Protein AF-A0A937QXF8-F1 (afdb_monomer_lite)

Sequence (60 aa):
MNPYAKHLKKQVTLRLGIDVIDYFKKLAEETGVPYQNLINLYLQDCAHSQKKLRLKWASK

Foldseek 3Di:
DPPPPPPPDDDDDDDDDPVLQVVLVVVCVVPVNHSVVVVVVVVVVCVVVVPDDPPPPPDD

Structure (mmCIF, N/CA/C/O backbone):
data_AF-A0A93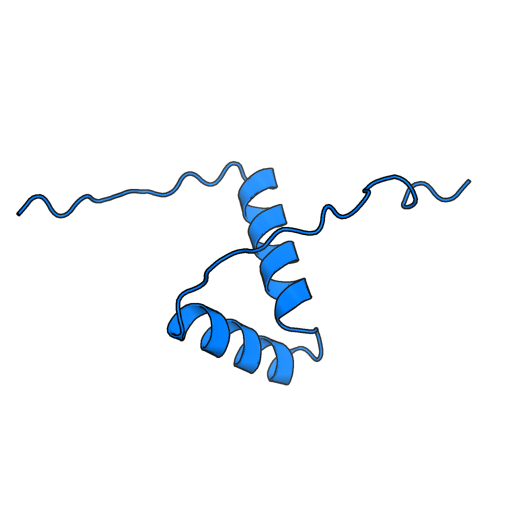7QXF8-F1
#
_entry.id   AF-A0A937QXF8-F1
#
loop_
_atom_site.group_PDB
_atom_site.id
_atom_site.type_symbol
_atom_site.label_atom_id
_atom_site.label_alt_id
_atom_site.label_comp_id
_atom_site.label_asym_id
_atom_site.label_entity_id
_atom_site.label_seq_id
_atom_site.pdbx_PDB_ins_code
_atom_site.Cartn_x
_atom_site.Cartn_y
_atom_site.Cartn_z
_atom_site.occupancy
_atom_site.B_iso_or_equiv
_atom_site.auth_seq_id
_atom_site.auth_comp_id
_atom_site.auth_asym_id
_atom_site.auth_atom_id
_atom_site.pdbx_PDB_model_num
ATOM 1 N N . MET A 1 1 ? 31.819 -0.893 -0.494 1.00 39.44 1 MET A N 1
ATOM 2 C CA . MET A 1 1 ? 30.817 -1.568 0.364 1.00 39.44 1 MET A CA 1
ATOM 3 C C . MET A 1 1 ? 29.463 -0.975 0.043 1.00 39.44 1 MET A C 1
ATOM 5 O O . MET A 1 1 ? 29.323 0.230 0.178 1.00 39.44 1 MET A O 1
ATOM 9 N N . ASN A 1 2 ? 28.516 -1.773 -0.451 1.00 46.00 2 ASN A N 1
ATOM 10 C CA . ASN A 1 2 ? 27.190 -1.278 -0.817 1.00 46.00 2 ASN A CA 1
ATOM 11 C C . ASN A 1 2 ? 26.377 -0.961 0.465 1.00 46.00 2 ASN A C 1
ATOM 13 O O . ASN A 1 2 ? 26.041 -1.899 1.194 1.00 46.00 2 ASN A O 1
ATOM 17 N N . PRO A 1 3 ? 26.060 0.315 0.764 1.00 55.47 3 PRO A N 1
ATOM 18 C CA . PRO A 1 3 ? 25.317 0.711 1.966 1.00 55.47 3 PRO A CA 1
ATOM 19 C C . PRO A 1 3 ? 23.860 0.213 1.985 1.00 55.47 3 PRO A C 1
ATOM 21 O O . PRO A 1 3 ? 23.213 0.264 3.026 1.00 55.47 3 PRO A O 1
ATOM 24 N N . TYR A 1 4 ? 23.358 -0.342 0.877 1.00 54.69 4 TYR A N 1
ATOM 25 C CA . TYR A 1 4 ? 22.007 -0.900 0.769 1.00 54.69 4 TYR A CA 1
ATOM 26 C C . TYR A 1 4 ? 21.904 -2.380 1.184 1.00 54.69 4 TYR A C 1
ATOM 28 O O . TYR A 1 4 ? 20.813 -2.944 1.210 1.00 54.69 4 TYR A O 1
ATOM 36 N N . ALA A 1 5 ? 23.019 -3.024 1.548 1.00 47.56 5 ALA A N 1
ATOM 37 C CA . ALA A 1 5 ? 23.076 -4.465 1.813 1.00 47.56 5 ALA A CA 1
ATOM 38 C C . ALA A 1 5 ? 22.551 -4.912 3.200 1.00 47.56 5 ALA A C 1
ATOM 40 O O . ALA A 1 5 ? 22.671 -6.089 3.531 1.00 47.56 5 ALA A O 1
ATOM 41 N N . LYS A 1 6 ? 22.000 -4.016 4.039 1.00 49.91 6 LYS A N 1
ATOM 42 C CA . LYS A 1 6 ? 21.672 -4.331 5.451 1.00 49.91 6 LYS A CA 1
ATOM 43 C C . LYS A 1 6 ? 20.225 -4.114 5.898 1.00 49.91 6 LYS A C 1
ATOM 45 O O . LYS A 1 6 ? 19.947 -4.238 7.087 1.00 49.91 6 LYS A O 1
ATOM 50 N N . HIS A 1 7 ? 19.278 -3.902 4.989 1.00 57.47 7 HIS A N 1
ATOM 51 C CA . HIS A 1 7 ? 17.866 -4.085 5.337 1.00 57.47 7 HIS A CA 1
ATOM 52 C C . HIS A 1 7 ? 17.446 -5.494 4.931 1.00 57.47 7 HIS A C 1
ATOM 54 O O . HIS A 1 7 ? 16.891 -5.709 3.856 1.00 57.47 7 HIS A O 1
ATOM 60 N N . LEU A 1 8 ? 17.773 -6.472 5.782 1.00 67.00 8 LEU A N 1
ATOM 61 C CA . LEU A 1 8 ? 17.242 -7.829 5.675 1.00 67.00 8 LEU A CA 1
ATOM 62 C C . LEU A 1 8 ? 15.713 -7.733 5.666 1.00 67.00 8 LEU A C 1
ATOM 64 O O . LEU A 1 8 ? 15.091 -7.481 6.699 1.00 67.00 8 LEU A O 1
ATOM 68 N N . LYS A 1 9 ? 15.106 -7.884 4.483 1.00 69.50 9 LYS A N 1
ATOM 69 C CA . LYS A 1 9 ? 13.653 -7.977 4.354 1.00 69.50 9 LYS A CA 1
ATOM 70 C C . LYS A 1 9 ? 13.218 -9.205 5.143 1.00 69.50 9 LYS A C 1
ATOM 72 O O . LYS A 1 9 ? 13.575 -10.328 4.796 1.00 69.50 9 LYS A O 1
ATOM 77 N N . LYS A 1 10 ? 12.463 -8.995 6.217 1.00 83.00 10 LYS A N 1
ATOM 78 C CA . LYS A 1 10 ? 11.838 -10.092 6.947 1.00 83.00 10 LYS A CA 1
ATOM 79 C C . LYS A 1 10 ? 10.573 -10.488 6.200 1.00 83.00 10 LYS A C 1
ATOM 81 O O . LYS A 1 10 ? 9.683 -9.661 6.019 1.00 83.00 10 LYS A O 1
ATOM 86 N N . GLN A 1 11 ? 10.493 -11.743 5.773 1.00 83.06 11 GLN A N 1
ATOM 87 C CA . GLN A 1 11 ? 9.256 -12.275 5.220 1.00 83.06 11 GLN A CA 1
ATOM 88 C C . GLN A 1 11 ? 8.205 -12.341 6.332 1.00 83.06 11 GLN A C 1
ATOM 90 O O . GLN A 1 11 ? 8.440 -12.920 7.393 1.00 83.06 11 GLN A O 1
ATOM 95 N N . VAL A 1 12 ? 7.055 -11.719 6.092 1.00 88.12 12 VAL A N 1
ATOM 96 C CA . VAL A 1 12 ? 5.905 -11.727 6.997 1.00 88.12 12 VAL A CA 1
ATOM 97 C C . VAL A 1 12 ? 4.642 -12.028 6.201 1.00 88.12 12 VAL A C 1
ATOM 99 O O . VAL A 1 12 ? 4.518 -11.615 5.048 1.00 88.12 12 VAL A O 1
ATOM 102 N N . THR A 1 13 ? 3.696 -12.731 6.818 1.00 90.94 13 THR A N 1
ATOM 103 C CA . THR A 1 13 ? 2.359 -12.923 6.251 1.00 90.94 13 THR A CA 1
ATOM 104 C C . THR A 1 13 ? 1.454 -11.811 6.764 1.00 90.94 13 THR A C 1
ATOM 106 O O . THR A 1 13 ? 1.142 -11.768 7.952 1.00 90.94 13 THR A O 1
ATOM 109 N N . LEU A 1 14 ? 1.029 -10.914 5.876 1.00 90.81 14 LEU A N 1
ATOM 110 C CA . LEU A 1 14 ? 0.099 -9.828 6.184 1.00 90.81 14 LEU A CA 1
ATOM 111 C C . LEU A 1 14 ? -1.238 -10.092 5.490 1.00 90.81 14 LEU A C 1
ATOM 113 O O . LEU A 1 14 ? -1.282 -10.297 4.279 1.00 90.81 14 LEU A O 1
ATOM 117 N N . ARG A 1 15 ? -2.331 -10.074 6.256 1.00 94.00 15 ARG A N 1
ATOM 118 C CA . ARG A 1 15 ? -3.686 -10.108 5.695 1.00 94.00 15 ARG A CA 1
ATOM 119 C C . ARG A 1 15 ? -4.095 -8.690 5.316 1.00 94.00 15 ARG A C 1
ATOM 121 O O . ARG A 1 15 ? -3.979 -7.784 6.136 1.00 94.00 15 ARG A O 1
ATOM 128 N N . LEU A 1 16 ? -4.572 -8.518 4.091 1.00 94.75 16 LEU A N 1
ATOM 129 C CA . LEU A 1 16 ? -5.027 -7.241 3.549 1.00 94.75 16 LEU A CA 1
ATOM 130 C C . LEU A 1 16 ? -6.480 -7.375 3.093 1.00 94.75 16 LEU A C 1
ATOM 132 O O . LEU A 1 16 ? -6.897 -8.459 2.681 1.00 94.75 16 LEU A O 1
ATOM 136 N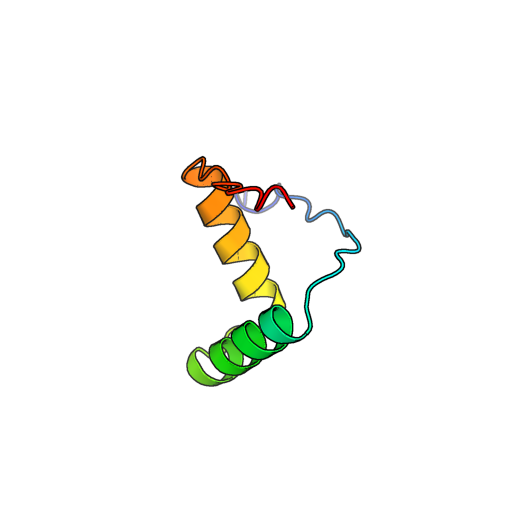 N . GLY A 1 17 ? -7.232 -6.277 3.171 1.00 96.50 17 GLY A N 1
ATOM 137 C CA . GLY A 1 17 ? -8.560 -6.192 2.567 1.00 96.50 17 GLY A CA 1
ATOM 138 C C . GLY A 1 17 ? -8.483 -6.335 1.047 1.00 96.50 17 GLY A C 1
ATOM 139 O O . GLY A 1 17 ? -7.475 -5.974 0.433 1.00 96.50 17 GLY A O 1
ATOM 140 N N . ILE A 1 18 ? -9.537 -6.885 0.442 1.00 96.62 18 ILE A N 1
ATOM 141 C CA . ILE A 1 18 ? -9.622 -7.077 -1.015 1.00 96.62 18 ILE A 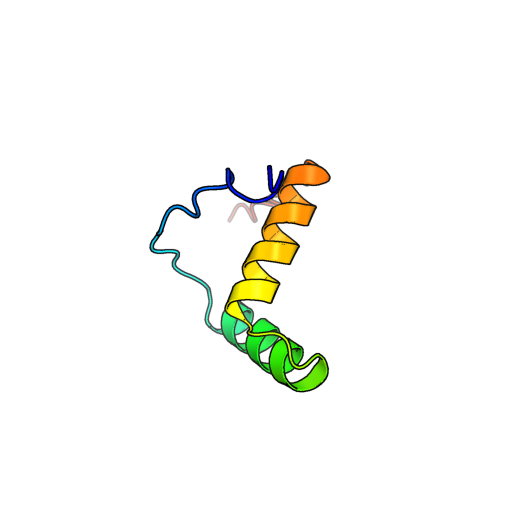CA 1
ATOM 142 C C . ILE A 1 18 ? -9.533 -5.722 -1.730 1.00 96.62 18 ILE A C 1
ATOM 144 O O . ILE A 1 18 ? -8.780 -5.574 -2.685 1.00 96.62 18 ILE A O 1
ATOM 148 N N . ASP A 1 19 ? -10.213 -4.715 -1.189 1.00 97.38 19 ASP A N 1
ATOM 149 C CA . ASP A 1 19 ? -10.196 -3.327 -1.647 1.00 97.38 19 ASP A CA 1
ATOM 150 C C . ASP A 1 19 ? -8.784 -2.722 -1.658 1.00 97.38 19 ASP A C 1
ATOM 152 O O . ASP A 1 19 ? -8.384 -2.076 -2.628 1.00 97.38 19 ASP A O 1
ATOM 156 N N . VAL A 1 20 ? -7.995 -2.987 -0.613 1.00 96.81 20 VAL A N 1
ATOM 157 C CA . VAL A 1 20 ? -6.598 -2.543 -0.526 1.00 96.81 20 VAL A CA 1
ATOM 158 C C . VAL A 1 20 ? -5.750 -3.227 -1.598 1.00 96.81 20 VAL A C 1
ATOM 160 O O . VAL A 1 20 ? -4.954 -2.570 -2.269 1.00 96.81 20 VAL A O 1
ATOM 163 N N . ILE A 1 21 ? -5.917 -4.541 -1.783 1.00 96.75 21 ILE A N 1
ATOM 164 C CA . ILE A 1 21 ? -5.187 -5.300 -2.808 1.00 96.75 21 ILE A CA 1
ATOM 165 C C . ILE A 1 21 ? -5.515 -4.762 -4.204 1.00 96.75 21 ILE A C 1
ATOM 167 O O . ILE A 1 21 ? -4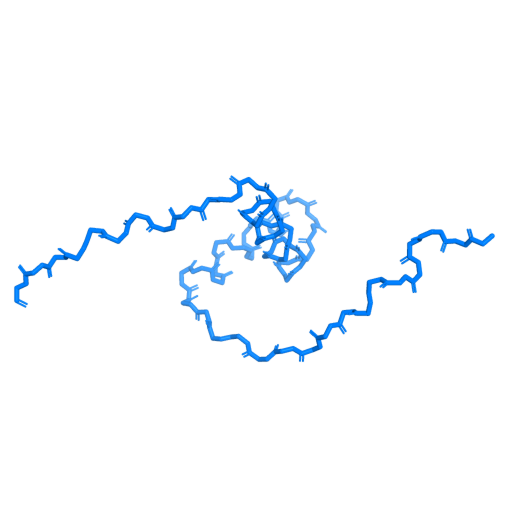.599 -4.525 -4.992 1.00 96.75 21 ILE A O 1
ATOM 171 N N . ASP A 1 22 ? -6.792 -4.543 -4.502 1.00 98.19 22 ASP A N 1
ATOM 172 C CA . ASP A 1 22 ? -7.244 -4.080 -5.812 1.00 98.19 22 ASP A CA 1
ATOM 173 C C . ASP A 1 22 ? -6.763 -2.660 -6.116 1.00 98.19 22 ASP A C 1
ATOM 175 O O . ASP A 1 22 ? -6.320 -2.391 -7.234 1.00 98.19 22 ASP A O 1
ATOM 179 N N . TYR A 1 23 ? -6.762 -1.769 -5.119 1.00 98.19 23 TYR A N 1
ATOM 180 C CA . TYR A 1 23 ? -6.179 -0.434 -5.249 1.00 98.19 23 TYR A CA 1
ATOM 181 C C . TYR A 1 23 ? -4.704 -0.504 -5.669 1.00 98.19 23 TYR A C 1
ATOM 183 O O . TYR A 1 23 ? -4.304 0.109 -6.659 1.00 98.19 23 TYR A O 1
ATOM 191 N N . PHE A 1 24 ? -3.890 -1.293 -4.959 1.00 98.00 24 PHE A N 1
ATOM 192 C CA . PHE A 1 24 ? -2.462 -1.385 -5.267 1.00 98.00 24 PHE A CA 1
ATOM 193 C C . PHE A 1 24 ? -2.168 -2.145 -6.564 1.00 98.00 24 PHE A C 1
ATOM 195 O O . PHE A 1 24 ? -1.140 -1.881 -7.184 1.00 98.00 24 PHE A O 1
ATOM 202 N N . LYS A 1 25 ? -3.042 -3.062 -7.002 1.00 98.00 25 LYS A N 1
ATOM 203 C CA . LYS A 1 25 ? -2.931 -3.697 -8.324 1.00 98.00 25 LYS A CA 1
ATOM 204 C C . LYS A 1 25 ? -3.151 -2.696 -9.456 1.00 98.00 25 LYS A C 1
ATOM 206 O O . LYS A 1 25 ? -2.326 -2.646 -10.358 1.00 98.00 25 LYS A O 1
ATOM 211 N N . LYS A 1 26 ? -4.187 -1.857 -9.373 1.00 98.25 26 LYS A N 1
ATOM 212 C CA . LYS A 1 26 ? -4.416 -0.787 -10.362 1.00 98.25 26 LYS A CA 1
ATOM 213 C C . LYS A 1 26 ? -3.250 0.197 -10.399 1.00 98.25 26 LYS A C 1
ATOM 215 O O . LYS A 1 26 ? -2.719 0.494 -11.460 1.00 98.25 26 LYS A O 1
ATOM 220 N N . LEU A 1 27 ? -2.766 0.607 -9.226 1.00 97.81 27 LEU A N 1
ATOM 221 C CA . LEU A 1 27 ? -1.602 1.488 -9.138 1.00 97.81 27 LEU A CA 1
ATOM 222 C C . LEU A 1 27 ? -0.332 0.839 -9.725 1.00 97.81 27 LEU A C 1
ATOM 224 O O . LEU A 1 27 ? 0.527 1.532 -10.269 1.00 97.81 27 LEU A O 1
ATOM 228 N N . ALA A 1 28 ? -0.202 -0.487 -9.645 1.00 98.19 28 ALA A N 1
ATOM 229 C CA . ALA A 1 28 ? 0.897 -1.214 -10.274 1.00 98.19 28 ALA A CA 1
ATOM 230 C C . ALA A 1 28 ? 0.815 -1.196 -11.807 1.00 98.19 28 ALA A C 1
ATOM 232 O O . ALA A 1 28 ? 1.849 -1.068 -12.458 1.00 98.19 28 ALA A O 1
ATOM 233 N N . GLU A 1 29 ? -0.389 -1.288 -12.376 1.00 98.00 29 GLU A N 1
ATOM 234 C CA . GLU A 1 29 ? -0.611 -1.160 -13.823 1.00 98.00 29 GLU A CA 1
ATOM 235 C C . GLU A 1 29 ? -0.243 0.243 -14.323 1.00 98.00 29 GLU A C 1
ATOM 237 O O . GLU A 1 29 ? 0.418 0.378 -15.348 1.00 98.00 29 GLU A O 1
ATOM 242 N N . GLU A 1 30 ? -0.598 1.283 -13.565 1.00 97.56 30 GLU A N 1
ATOM 243 C CA . GLU A 1 30 ? -0.316 2.681 -13.917 1.00 97.56 30 GLU A CA 1
ATOM 244 C C . GLU A 1 30 ? 1.172 3.043 -13.802 1.00 97.56 30 GLU A C 1
ATOM 246 O O . GLU A 1 30 ? 1.703 3.799 -14.614 1.00 97.56 30 GLU A O 1
ATOM 251 N N . THR A 1 31 ? 1.856 2.525 -12.778 1.00 95.62 31 THR A N 1
ATOM 252 C CA . THR A 1 31 ? 3.244 2.909 -12.458 1.00 95.62 31 THR A CA 1
ATOM 253 C C . THR A 1 31 ? 4.293 1.939 -12.997 1.00 95.62 31 THR A C 1
ATOM 255 O O . THR A 1 31 ? 5.482 2.260 -12.997 1.00 95.62 31 THR A O 1
ATOM 258 N N . GLY A 1 32 ? 3.890 0.729 -13.393 1.00 96.19 32 GLY A N 1
ATOM 259 C CA . GLY A 1 32 ? 4.795 -0.376 -13.718 1.00 96.19 32 GLY A CA 1
ATOM 260 C C . GLY A 1 32 ? 5.526 -0.973 -12.506 1.00 96.19 32 GLY A C 1
ATOM 261 O O . GLY A 1 32 ? 6.383 -1.843 -12.669 1.00 96.19 32 GLY A O 1
ATOM 262 N N . VAL A 1 33 ? 5.222 -0.527 -11.280 1.00 95.56 33 VAL A N 1
ATOM 263 C CA . VAL A 1 33 ? 5.859 -1.014 -10.048 1.00 95.56 33 VAL A CA 1
ATOM 264 C C . VAL A 1 33 ? 5.006 -2.123 -9.428 1.00 95.56 33 VAL A C 1
ATOM 266 O O . VAL A 1 33 ? 3.815 -1.919 -9.223 1.00 95.56 33 VAL A O 1
ATOM 269 N N . PRO A 1 34 ? 5.575 -3.278 -9.031 1.00 97.25 34 PRO A N 1
ATOM 270 C CA . PRO A 1 34 ? 4.798 -4.353 -8.418 1.00 97.25 34 PRO A CA 1
ATOM 271 C C . PRO A 1 34 ? 3.988 -3.893 -7.197 1.00 97.25 34 PRO A C 1
ATOM 273 O O . PRO A 1 34 ? 4.527 -3.243 -6.298 1.00 97.25 34 PRO A O 1
ATOM 276 N N . TYR A 1 35 ? 2.722 -4.311 -7.106 1.00 96.81 35 TYR A N 1
ATO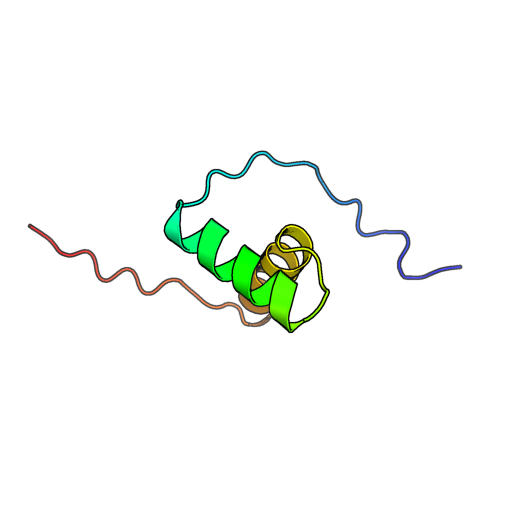M 277 C CA . TYR A 1 35 ? 1.802 -3.889 -6.037 1.00 96.81 35 TYR A CA 1
ATOM 278 C C . TYR A 1 35 ? 2.354 -4.152 -4.622 1.00 96.81 35 TYR A C 1
ATOM 280 O O . TYR A 1 35 ? 2.171 -3.343 -3.717 1.00 96.81 35 TYR A O 1
ATOM 288 N N . GLN A 1 36 ? 3.102 -5.246 -4.429 1.00 94.25 36 GLN A N 1
ATOM 289 C CA . GLN A 1 36 ? 3.755 -5.568 -3.153 1.00 94.25 36 GLN A CA 1
ATOM 290 C C . GLN A 1 36 ? 4.848 -4.554 -2.779 1.00 94.25 36 GLN A C 1
ATOM 292 O O . GLN A 1 36 ? 4.984 -4.193 -1.609 1.00 94.25 36 GLN A O 1
ATOM 297 N N . ASN A 1 37 ? 5.606 -4.063 -3.766 1.00 94.25 37 ASN A N 1
ATOM 298 C CA . ASN A 1 37 ? 6.601 -3.016 -3.546 1.00 94.25 37 ASN A CA 1
ATOM 299 C C . ASN A 1 37 ? 5.916 -1.695 -3.200 1.00 94.25 37 ASN A C 1
ATOM 301 O O . ASN A 1 37 ? 6.359 -1.024 -2.273 1.00 94.25 37 ASN A O 1
ATOM 305 N N . LEU A 1 38 ? 4.822 -1.352 -3.888 1.00 96.38 38 LEU A N 1
ATOM 306 C CA . LEU A 1 38 ? 4.034 -0.156 -3.587 1.00 96.38 38 LEU A CA 1
ATOM 307 C C . LEU A 1 38 ? 3.481 -0.194 -2.158 1.00 96.38 38 LEU A C 1
ATOM 309 O O . LEU A 1 38 ? 3.671 0.764 -1.416 1.00 96.38 38 LEU A O 1
ATOM 313 N N . ILE A 1 39 ? 2.903 -1.320 -1.728 1.00 95.75 39 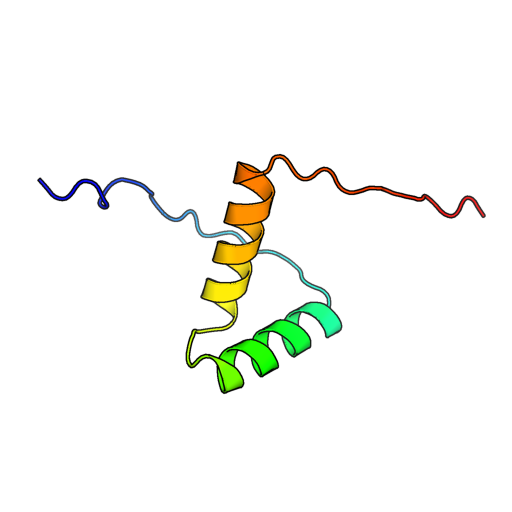ILE A N 1
ATOM 314 C CA . ILE A 1 39 ? 2.457 -1.507 -0.338 1.00 95.75 39 ILE A CA 1
ATOM 315 C C . ILE A 1 39 ? 3.611 -1.235 0.632 1.00 95.75 39 ILE A C 1
ATOM 317 O O . ILE A 1 39 ? 3.462 -0.452 1.568 1.00 95.75 39 ILE A O 1
ATOM 321 N N . ASN A 1 40 ? 4.780 -1.838 0.398 1.00 93.62 40 ASN A N 1
ATOM 322 C CA . ASN A 1 40 ? 5.935 -1.640 1.268 1.00 93.62 40 ASN A CA 1
ATOM 323 C C . ASN A 1 40 ? 6.405 -0.175 1.298 1.00 93.62 40 ASN A C 1
ATOM 325 O O . ASN A 1 40 ? 6.695 0.341 2.373 1.00 93.62 40 ASN A O 1
ATOM 329 N N . LEU A 1 41 ? 6.456 0.504 0.149 1.00 93.75 41 LEU A N 1
ATOM 330 C CA . LEU A 1 41 ? 6.852 1.913 0.056 1.00 93.75 41 LEU A CA 1
ATOM 331 C C . LEU A 1 41 ? 5.886 2.827 0.818 1.00 93.75 41 LEU A C 1
ATOM 333 O O . LEU A 1 41 ? 6.325 3.700 1.563 1.00 93.75 41 LEU A O 1
ATOM 337 N N . TYR A 1 42 ? 4.580 2.591 0.696 1.00 94.44 42 TYR A N 1
ATOM 338 C CA . TYR A 1 42 ? 3.566 3.360 1.419 1.00 94.44 42 TYR A CA 1
ATOM 339 C C . TYR A 1 42 ? 3.627 3.114 2.932 1.00 94.44 42 TYR A C 1
ATOM 341 O O . TYR A 1 42 ? 3.500 4.053 3.718 1.00 94.44 42 TYR A O 1
ATOM 349 N N . LEU A 1 43 ? 3.862 1.870 3.364 1.00 92.94 43 LEU A N 1
ATOM 350 C CA . LEU A 1 43 ? 4.066 1.555 4.781 1.00 92.94 43 LEU A CA 1
ATOM 351 C C . LEU A 1 43 ? 5.357 2.179 5.325 1.00 92.94 43 LEU A C 1
ATOM 353 O O . LEU A 1 43 ? 5.377 2.648 6.462 1.00 92.94 43 LEU A O 1
ATOM 357 N N . GLN A 1 44 ? 6.414 2.230 4.514 1.00 92.25 44 GLN A N 1
ATOM 358 C CA . GLN A 1 44 ? 7.669 2.879 4.875 1.00 92.25 44 GLN A CA 1
ATOM 359 C C . GLN A 1 44 ? 7.490 4.395 5.034 1.00 92.25 44 GLN A C 1
ATOM 361 O O . GLN A 1 44 ? 7.927 4.942 6.045 1.00 92.25 44 GLN A O 1
ATOM 366 N N . ASP A 1 45 ? 6.795 5.062 4.106 1.00 92.62 45 ASP A N 1
ATOM 367 C CA . ASP A 1 45 ? 6.441 6.481 4.246 1.00 92.62 45 ASP A CA 1
ATOM 368 C C . ASP A 1 45 ? 5.595 6.724 5.502 1.00 92.62 45 ASP A C 1
ATOM 370 O O . ASP A 1 45 ? 5.863 7.645 6.273 1.00 92.62 45 ASP A O 1
ATOM 374 N N . CYS A 1 46 ? 4.611 5.859 5.764 1.00 92.81 46 CYS A N 1
ATOM 375 C CA . CYS A 1 46 ? 3.779 5.919 6.965 1.00 92.81 46 CYS A CA 1
ATOM 376 C C . CYS A 1 46 ? 4.618 5.844 8.252 1.00 92.81 46 CYS A C 1
ATOM 378 O O . CYS A 1 46 ? 4.440 6.659 9.161 1.00 92.81 46 CYS A O 1
ATOM 380 N N . ALA A 1 47 ? 5.580 4.919 8.304 1.00 91.75 47 ALA A N 1
ATOM 381 C CA . ALA A 1 47 ? 6.495 4.780 9.429 1.00 91.75 47 ALA A CA 1
ATOM 382 C C . ALA A 1 47 ? 7.437 5.988 9.557 1.00 91.75 47 ALA A C 1
ATOM 384 O O . ALA A 1 47 ? 7.602 6.520 10.652 1.00 91.75 47 ALA A O 1
ATOM 385 N N . HIS A 1 48 ? 8.023 6.468 8.458 1.00 92.69 48 HIS A N 1
ATOM 386 C CA . HIS A 1 48 ? 8.926 7.625 8.469 1.00 92.69 48 HIS A CA 1
ATOM 387 C C . HIS A 1 48 ? 8.220 8.910 8.911 1.00 92.69 48 HIS A C 1
ATOM 389 O O . HIS A 1 48 ? 8.761 9.682 9.697 1.00 92.69 48 HIS A O 1
ATOM 395 N N . SER A 1 49 ? 6.988 9.112 8.450 1.00 93.50 49 SER A N 1
ATOM 396 C CA . SER A 1 49 ? 6.157 10.265 8.810 1.00 93.50 49 SER A CA 1
ATOM 397 C C . SER A 1 49 ? 5.468 10.125 10.172 1.00 93.50 49 SER A C 1
ATOM 399 O O . SER A 1 49 ? 4.738 11.028 10.577 1.00 93.50 49 SER A O 1
ATOM 401 N N . GLN A 1 50 ? 5.683 9.008 10.884 1.00 91.62 50 GLN A N 1
ATOM 402 C CA . GLN A 1 50 ? 5.037 8.694 12.164 1.00 91.62 50 GLN A CA 1
ATOM 403 C C . GLN A 1 50 ? 3.509 8.878 12.105 1.00 91.62 50 GLN A C 1
ATOM 405 O O . GLN A 1 50 ? 2.872 9.289 13.082 1.00 91.62 50 GLN A O 1
ATOM 410 N N . LYS A 1 51 ? 2.905 8.578 10.944 1.00 89.12 51 LYS A N 1
ATOM 411 C CA . LYS A 1 51 ? 1.459 8.684 10.733 1.00 89.12 51 LYS A CA 1
ATOM 412 C C . LYS A 1 51 ? 0.758 7.710 11.674 1.00 89.12 51 LYS A C 1
ATOM 414 O O . LYS A 1 51 ? 0.892 6.494 11.566 1.00 89.12 51 LYS A O 1
ATOM 419 N N . LYS A 1 52 ? -0.020 8.256 12.608 1.00 86.75 52 LYS A N 1
ATOM 420 C CA . LYS A 1 52 ? -0.861 7.468 13.511 1.00 86.75 52 LYS A CA 1
ATOM 421 C C . LYS A 1 52 ? -2.249 7.319 12.911 1.00 86.75 52 LYS A C 1
ATOM 423 O O . LYS A 1 52 ? -2.855 8.303 12.483 1.00 86.75 52 LYS A O 1
ATOM 428 N N . LEU A 1 53 ? -2.766 6.092 12.913 1.00 82.25 53 LEU A N 1
ATOM 429 C CA . LEU A 1 53 ? -4.135 5.826 12.493 1.00 82.25 53 LEU A CA 1
ATOM 430 C C . LEU A 1 53 ? -5.095 6.601 13.400 1.00 82.25 53 LEU A C 1
ATOM 432 O O . LEU A 1 53 ? -5.138 6.388 14.612 1.00 82.25 53 LEU A O 1
ATOM 436 N N . ARG A 1 54 ? -5.887 7.496 12.809 1.00 78.56 54 ARG A N 1
ATOM 437 C CA . ARG A 1 54 ? -6.991 8.144 13.516 1.00 78.56 54 ARG A CA 1
ATOM 438 C C . ARG A 1 54 ? -8.153 7.166 13.581 1.00 78.56 54 ARG A C 1
ATOM 440 O O . ARG A 1 54 ? -9.047 7.196 12.740 1.00 78.56 54 ARG A O 1
ATOM 447 N N . LEU A 1 55 ? -8.120 6.294 14.582 1.00 77.25 55 LEU A N 1
ATOM 448 C CA . LEU A 1 55 ? -9.231 5.414 14.912 1.00 77.25 55 LEU A CA 1
ATOM 449 C C . LEU A 1 55 ? -10.402 6.268 15.413 1.00 77.25 55 LEU A C 1
ATOM 451 O O . LEU A 1 55 ? -10.515 6.564 16.600 1.00 77.25 55 LEU A O 1
ATOM 455 N N . LYS A 1 56 ? -11.281 6.690 14.501 1.00 62.06 56 LYS A N 1
ATOM 456 C CA . LYS A 1 56 ? -12.649 7.038 14.880 1.00 62.06 56 LYS A CA 1
ATOM 457 C C . LYS A 1 56 ? -13.369 5.716 15.097 1.00 62.06 56 LYS A C 1
ATOM 459 O O . LYS A 1 56 ? -13.948 5.168 14.166 1.00 62.06 56 LYS A O 1
ATOM 464 N N . TRP A 1 57 ? -13.258 5.172 16.304 1.00 63.91 57 TRP A N 1
ATOM 465 C CA . TRP A 1 57 ? -14.137 4.092 16.724 1.00 63.91 57 TRP A CA 1
ATOM 466 C C . TRP A 1 57 ? -15.565 4.618 16.582 1.00 63.91 57 TRP A C 1
ATOM 468 O O . TRP A 1 57 ? -15.954 5.561 17.271 1.00 63.91 57 TRP A O 1
ATOM 478 N N . ALA A 1 58 ? -16.323 4.071 15.635 1.00 55.97 58 ALA A N 1
ATOM 479 C CA . ALA A 1 58 ? -17.765 4.186 15.685 1.00 55.97 58 ALA A CA 1
ATOM 480 C C . ALA A 1 58 ? -18.191 3.319 16.869 1.00 55.97 58 ALA A C 1
ATOM 482 O O . ALA A 1 58 ? -18.346 2.110 16.728 1.00 55.97 58 ALA A O 1
ATOM 483 N N . SER A 1 59 ? -18.277 3.919 18.057 1.00 52.09 59 SER A N 1
ATOM 484 C CA . SER A 1 59 ? -19.017 3.313 19.154 1.00 52.09 59 SER A CA 1
ATOM 485 C C . SER A 1 59 ? -20.442 3.100 18.662 1.00 52.09 59 SER A C 1
ATOM 487 O O . SER A 1 59 ? -21.182 4.069 18.476 1.00 52.09 59 SER A O 1
ATOM 489 N N . LYS A 1 60 ? -20.809 1.847 18.423 1.00 42.97 60 LYS A N 1
ATOM 490 C CA . LYS A 1 60 ? -22.189 1.399 18.504 1.00 42.97 60 LYS A CA 1
ATOM 491 C C . LYS A 1 60 ? -22.225 -0.038 18.987 1.00 42.97 60 LYS A C 1
ATOM 493 O O . LYS A 1 60 ? -21.414 -0.836 18.471 1.00 42.97 60 LYS A O 1
#

Radius of gyration: 15.04 Å; chains: 1; bounding box: 53×23×33 Å

Secondary structure (DSSP, 8-state):
--TTTT-----------HHHHHHHHHHHHHHSS-HHHHHHHHHHHHHHTT----------

pLDDT: mean 84.22, std 17.48, range [39.44, 98.25]